Protein AF-A0A1T4UUR5-F1 (afdb_monomer_lite)

pLDDT: mean 80.05, std 13.1, range [39.59, 96.25]

Organism: NCBI:txid1935446

Sequence (124 aa):
MRVSIQQIKDELMRHVNEHTSYNADFDSVEDAINHYTKDLHNEINDFHTLTQEDIDNQNKQYSNDYLFGAKVGDLVWAGDSEVFLSLSNIEDCLRDADERMNDDYNAISDIARYVKFYLIAAQL

Radius of gyration: 15.9 Å; chains: 1; bounding box: 35×29×44 Å

Foldseek 3Di:
DQDDLVNLLVQLVVLDDPLADEDPVDPDPVRVSNVLSVVLSCFLRQKDFDAPVNVVVCVVVDPPCQQPPADGGFIFHCDPPRRGAGPVNLVVQLVVLVVVCPPPHNYSVSSSSNSSSVSSVVVD

Secondary structure (DSSP, 8-state):
-PPPHHHHHHHHHHH--TT-B--TT-SSHHHHHHHHHHHHHHHHHTEEEPPHHHHHHHHHHS-TTTTTT--TT-EEE--SS-----HHHHHHHHHHHHHHHTSS--BHHHHHHHHHHHHHHTT-

Structure (mmCIF, N/CA/C/O backbone):
data_AF-A0A1T4UUR5-F1
#
_entry.id   AF-A0A1T4UUR5-F1
#
loop_
_atom_site.group_PDB
_atom_site.id
_atom_site.type_symbol
_atom_site.label_atom_id
_atom_site.label_alt_id
_atom_site.label_comp_id
_atom_site.label_asym_id
_atom_site.label_entity_id
_atom_site.label_seq_id
_atom_site.pdbx_PDB_ins_code
_atom_site.Cartn_x
_atom_site.Cartn_y
_atom_site.Cartn_z
_atom_site.occupancy
_atom_site.B_iso_or_equiv
_atom_site.auth_seq_id
_atom_site.auth_comp_id
_atom_site.auth_asym_id
_atom_site.auth_atom_id
_atom_site.pdbx_PDB_model_num
ATOM 1 N N . MET A 1 1 ? -1.004 -9.382 10.862 1.00 63.25 1 MET A N 1
ATOM 2 C CA . MET A 1 1 ? 0.140 -10.283 10.568 1.00 63.25 1 MET A CA 1
ATOM 3 C C . MET A 1 1 ? 1.116 -9.460 9.749 1.00 63.25 1 MET A C 1
ATOM 5 O O . MET A 1 1 ? 0.677 -8.956 8.737 1.00 63.25 1 MET A O 1
ATOM 9 N N . ARG A 1 2 ? 2.373 -9.257 10.166 1.00 82.19 2 ARG A N 1
ATOM 10 C CA . ARG A 1 2 ? 3.271 -8.355 9.419 1.00 82.19 2 ARG A CA 1
ATOM 11 C C . ARG A 1 2 ? 3.583 -8.885 8.020 1.00 82.19 2 ARG A C 1
ATOM 13 O O . ARG A 1 2 ? 3.876 -10.071 7.869 1.00 82.19 2 ARG A O 1
ATOM 20 N N . VAL A 1 3 ? 3.563 -7.994 7.035 1.00 88.56 3 VAL A N 1
ATOM 21 C CA . VAL A 1 3 ? 3.902 -8.289 5.641 1.00 88.56 3 VAL A CA 1
ATOM 22 C C . VAL A 1 3 ? 5.407 -8.134 5.454 1.00 88.56 3 VAL A C 1
ATOM 24 O O . VAL A 1 3 ? 5.996 -7.141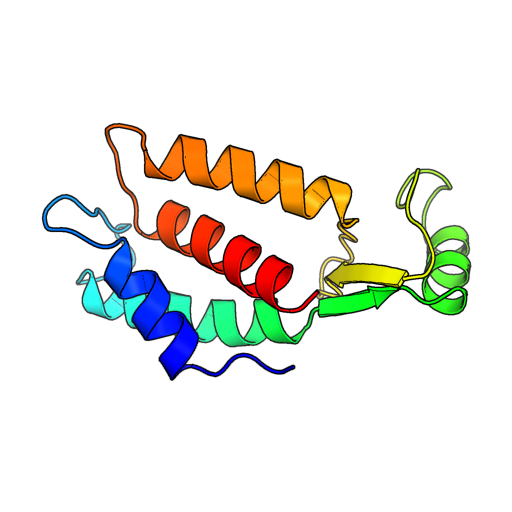 5.877 1.00 88.56 3 VAL A O 1
ATOM 27 N N . SER A 1 4 ? 6.044 -9.125 4.832 1.00 93.62 4 SER A N 1
ATOM 28 C CA . SER A 1 4 ? 7.482 -9.103 4.551 1.00 93.62 4 SER A CA 1
ATOM 29 C C . SER A 1 4 ? 7.822 -8.334 3.271 1.00 93.62 4 SER A C 1
ATOM 31 O O . SER A 1 4 ? 7.037 -8.285 2.327 1.00 93.62 4 SER A O 1
ATOM 33 N N . ILE A 1 5 ? 9.053 -7.816 3.200 1.00 94.06 5 ILE A N 1
ATOM 34 C CA . ILE A 1 5 ? 9.628 -7.198 1.989 1.00 94.06 5 ILE A CA 1
ATOM 35 C C . ILE A 1 5 ? 9.478 -8.111 0.764 1.00 94.06 5 ILE A C 1
ATOM 37 O O . ILE A 1 5 ? 9.100 -7.643 -0.306 1.00 94.06 5 ILE A O 1
ATOM 41 N N . GLN A 1 6 ? 9.753 -9.412 0.916 1.00 95.38 6 GLN A N 1
ATOM 42 C CA . GLN A 1 6 ? 9.677 -10.352 -0.204 1.00 95.38 6 GLN A CA 1
ATOM 43 C C . GLN A 1 6 ? 8.243 -10.497 -0.721 1.00 95.38 6 GLN A C 1
ATOM 45 O O . GLN A 1 6 ? 8.042 -10.473 -1.926 1.00 95.38 6 GLN A O 1
ATOM 50 N N . GLN A 1 7 ? 7.249 -10.571 0.171 1.00 95.12 7 GLN A N 1
ATOM 51 C CA . GLN A 1 7 ? 5.840 -10.637 -0.235 1.00 95.12 7 GLN A CA 1
ATOM 52 C C . GLN A 1 7 ? 5.411 -9.395 -1.022 1.00 95.12 7 GLN A C 1
ATOM 54 O O . GLN A 1 7 ? 4.715 -9.527 -2.021 1.00 95.12 7 GLN A O 1
ATOM 59 N N . ILE A 1 8 ? 5.849 -8.205 -0.604 1.00 94.94 8 ILE A N 1
ATOM 60 C CA . ILE A 1 8 ? 5.545 -6.953 -1.314 1.00 94.94 8 ILE A CA 1
ATOM 61 C C . ILE A 1 8 ? 6.203 -6.955 -2.692 1.00 94.94 8 ILE A C 1
ATOM 63 O O . ILE A 1 8 ? 5.546 -6.654 -3.685 1.00 94.94 8 ILE A O 1
ATO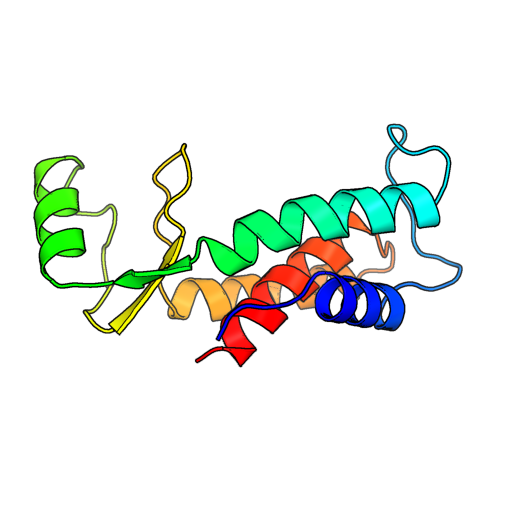M 67 N N . LYS A 1 9 ? 7.484 -7.333 -2.764 1.00 96.00 9 LYS A N 1
ATOM 68 C CA . LYS A 1 9 ? 8.221 -7.406 -4.028 1.00 96.00 9 LYS A CA 1
ATOM 69 C C . LYS A 1 9 ? 7.588 -8.405 -4.997 1.00 96.00 9 LYS A C 1
ATOM 71 O O . LYS A 1 9 ? 7.414 -8.079 -6.169 1.00 96.00 9 LYS A O 1
ATOM 76 N N . ASP A 1 10 ? 7.218 -9.585 -4.505 1.00 96.25 10 ASP A N 1
ATOM 77 C CA . ASP A 1 10 ? 6.547 -10.615 -5.298 1.00 96.25 10 ASP A CA 1
ATOM 78 C C . ASP A 1 10 ? 5.196 -10.116 -5.823 1.00 96.25 10 ASP A C 1
ATOM 80 O O . ASP A 1 10 ? 4.865 -10.362 -6.980 1.00 96.25 10 ASP A O 1
ATOM 84 N N . GLU A 1 11 ? 4.427 -9.395 -5.002 1.00 95.56 11 GLU A N 1
ATOM 85 C CA . GLU A 1 11 ? 3.129 -8.858 -5.411 1.00 95.56 11 GLU A CA 1
ATOM 86 C C . GLU A 1 11 ? 3.274 -7.726 -6.436 1.00 95.56 11 GLU A C 1
ATOM 88 O O . GLU A 1 11 ? 2.584 -7.750 -7.448 1.00 95.56 11 GLU A O 1
ATOM 93 N N . LEU A 1 12 ? 4.224 -6.799 -6.261 1.00 94.94 12 LEU A N 1
ATOM 94 C CA . LEU A 1 12 ? 4.544 -5.779 -7.273 1.00 94.94 12 LEU A CA 1
ATOM 95 C C . LEU A 1 12 ? 4.894 -6.428 -8.618 1.00 94.94 12 LEU A C 1
ATOM 97 O O . LEU A 1 12 ? 4.338 -6.072 -9.655 1.00 94.94 12 LEU A O 1
ATOM 101 N N . MET A 1 13 ? 5.784 -7.423 -8.602 1.00 94.50 13 MET A N 1
ATOM 102 C CA . MET A 1 13 ? 6.242 -8.104 -9.813 1.00 94.50 13 MET A CA 1
ATOM 103 C C . MET A 1 13 ? 5.138 -8.859 -10.564 1.00 94.50 13 MET A C 1
ATOM 105 O O . MET A 1 13 ? 5.301 -9.106 -11.755 1.00 94.50 13 MET A O 1
ATOM 109 N N . ARG A 1 14 ? 4.029 -9.232 -9.911 1.00 93.56 14 ARG A N 1
ATOM 110 C CA . ARG A 1 14 ? 2.893 -9.879 -10.594 1.00 93.56 14 ARG A CA 1
ATOM 111 C C . ARG A 1 14 ? 2.154 -8.947 -11.546 1.00 93.56 14 ARG A C 1
ATOM 113 O O . ARG A 1 14 ? 1.576 -9.433 -12.513 1.00 93.56 14 ARG A O 1
ATOM 120 N N . HIS A 1 15 ? 2.163 -7.648 -11.260 1.00 91.38 15 HIS A N 1
ATOM 121 C CA . HIS A 1 15 ? 1.409 -6.638 -12.009 1.00 91.38 15 HIS A CA 1
ATOM 122 C C . HIS A 1 15 ? 2.301 -5.817 -12.950 1.00 91.38 15 HIS A C 1
ATOM 124 O O . HIS A 1 15 ? 1.811 -5.188 -13.888 1.00 91.38 15 HIS A O 1
ATOM 130 N N . VAL A 1 16 ? 3.619 -5.841 -12.727 1.00 91.50 16 VAL A N 1
ATOM 131 C CA . VAL A 1 16 ? 4.608 -5.222 -13.618 1.00 91.50 16 VAL A CA 1
ATOM 132 C C . VAL A 1 16 ? 4.720 -6.014 -14.922 1.00 91.50 16 VAL A C 1
ATOM 134 O O . VAL A 1 16 ? 4.860 -7.237 -14.923 1.00 91.50 16 VAL A O 1
ATOM 137 N N . ASN A 1 17 ? 4.714 -5.304 -16.047 1.00 89.19 17 ASN A N 1
ATOM 138 C CA . ASN A 1 17 ? 4.885 -5.858 -17.385 1.00 89.19 17 ASN A CA 1
ATOM 139 C C . ASN A 1 17 ? 5.794 -4.962 -18.251 1.00 89.19 17 ASN A C 1
ATOM 141 O O . ASN A 1 17 ? 6.342 -3.965 -17.784 1.00 89.19 17 ASN A O 1
ATOM 145 N N . GLU A 1 18 ? 5.981 -5.321 -19.523 1.00 86.25 18 GLU A N 1
ATOM 146 C CA . GLU A 1 18 ? 6.868 -4.598 -20.452 1.00 86.25 18 GLU A CA 1
ATOM 147 C C . GLU A 1 18 ? 6.410 -3.173 -20.807 1.00 86.25 18 GLU A C 1
ATOM 149 O O . GLU A 1 18 ? 7.203 -2.378 -21.309 1.00 86.25 18 GLU A O 1
ATOM 154 N N . HIS A 1 19 ? 5.151 -2.838 -20.528 1.00 86.19 19 HIS A N 1
ATOM 155 C CA . HIS A 1 19 ? 4.575 -1.507 -20.712 1.00 86.19 19 HIS A CA 1
ATOM 156 C C . HIS A 1 19 ? 4.526 -0.701 -19.413 1.00 86.19 19 HIS A C 1
ATOM 158 O O . HIS A 1 19 ? 4.085 0.449 -19.429 1.00 86.19 19 HIS A O 1
ATOM 164 N N . THR A 1 20 ? 4.979 -1.273 -18.293 1.00 89.19 20 THR A N 1
ATOM 165 C CA . THR A 1 20 ? 4.988 -0.560 -17.022 1.00 89.19 20 THR A CA 1
ATOM 166 C C . THR A 1 20 ? 5.949 0.620 -17.086 1.00 89.19 20 THR A C 1
ATOM 168 O O . THR A 1 20 ? 7.151 0.464 -17.307 1.00 89.19 20 THR A O 1
ATOM 171 N N . SER A 1 21 ? 5.409 1.814 -16.863 1.00 90.94 21 SER A N 1
ATOM 172 C CA . SER A 1 21 ? 6.184 3.052 -16.829 1.00 90.94 21 SER A CA 1
ATOM 173 C C . SER A 1 21 ? 6.636 3.390 -15.408 1.00 90.94 21 SER A C 1
ATOM 175 O O . SER A 1 21 ? 6.027 2.975 -14.420 1.00 90.94 21 SER A O 1
ATOM 177 N N . TYR A 1 22 ? 7.721 4.153 -15.302 1.00 90.00 22 TYR A N 1
ATOM 178 C CA . TYR A 1 22 ? 8.247 4.688 -14.049 1.00 90.00 22 TYR A CA 1
ATOM 179 C C . TYR A 1 22 ? 8.523 6.185 -14.201 1.00 90.00 22 TYR A C 1
ATOM 181 O O . TYR A 1 22 ? 8.678 6.688 -15.317 1.00 90.00 22 TYR A O 1
ATOM 189 N N . ASN A 1 23 ? 8.515 6.917 -13.085 1.00 86.44 23 ASN A N 1
ATOM 190 C CA . ASN A 1 23 ? 8.767 8.355 -13.108 1.00 86.44 23 ASN A CA 1
ATOM 191 C C . ASN A 1 23 ? 10.247 8.655 -13.434 1.00 86.44 23 ASN A C 1
ATOM 193 O O . ASN A 1 23 ? 11.102 7.775 -13.385 1.00 86.44 23 ASN A O 1
ATOM 197 N N . ALA A 1 24 ? 10.565 9.915 -13.736 1.00 87.44 24 ALA A N 1
ATOM 198 C CA . ALA A 1 24 ? 11.931 10.323 -14.079 1.00 87.44 24 ALA A CA 1
ATOM 199 C C . ALA A 1 24 ? 12.926 10.283 -12.899 1.00 87.44 24 ALA A C 1
ATOM 201 O O . ALA A 1 24 ? 14.111 10.527 -13.115 1.00 87.44 24 ALA A O 1
ATOM 202 N N . ASP A 1 25 ? 12.463 10.001 -11.676 1.00 90.06 25 ASP A N 1
ATOM 203 C CA . ASP A 1 25 ? 13.319 9.895 -10.489 1.00 90.06 25 ASP A CA 1
ATOM 204 C C . ASP A 1 25 ? 13.984 8.513 -10.376 1.00 90.06 25 ASP A C 1
ATOM 206 O O . ASP A 1 25 ? 14.898 8.338 -9.568 1.00 90.06 25 ASP A O 1
ATOM 210 N N . PHE A 1 26 ? 13.545 7.535 -11.176 1.00 91.62 26 PHE A N 1
ATOM 211 C CA . PHE A 1 26 ? 14.147 6.206 -11.242 1.00 91.62 26 PHE A CA 1
ATOM 212 C C . PHE A 1 26 ? 14.909 6.010 -12.552 1.00 91.62 26 PHE A C 1
ATOM 214 O O . PHE A 1 26 ? 14.490 6.477 -13.609 1.00 91.62 26 PHE A O 1
ATOM 221 N N . ASP A 1 27 ? 16.008 5.257 -12.489 1.00 92.50 27 ASP A N 1
ATOM 222 C CA . ASP A 1 27 ? 16.797 4.892 -13.669 1.00 92.50 27 ASP A CA 1
ATOM 223 C C . ASP A 1 27 ? 16.226 3.648 -14.377 1.00 92.50 27 ASP A C 1
ATOM 225 O O . ASP A 1 27 ? 16.426 3.456 -15.581 1.00 92.50 27 ASP A O 1
ATOM 229 N N . SER A 1 28 ? 15.474 2.812 -13.653 1.00 92.69 28 SER A N 1
ATOM 230 C CA . SER A 1 28 ? 14.868 1.582 -14.164 1.00 92.69 28 SER A CA 1
ATOM 231 C C . SER A 1 28 ? 13.589 1.184 -13.414 1.00 92.69 28 SER A C 1
ATOM 233 O O . SER A 1 28 ? 13.339 1.613 -12.285 1.00 92.69 28 SER A O 1
ATOM 235 N N . VAL A 1 29 ? 12.804 0.277 -14.012 1.00 91.19 29 VAL A N 1
ATOM 236 C CA . VAL A 1 29 ? 11.670 -0.384 -13.336 1.00 91.19 29 VAL A CA 1
ATOM 237 C C . VAL A 1 29 ? 12.137 -1.130 -12.081 1.00 91.19 29 VAL A C 1
ATOM 239 O O . VAL A 1 29 ? 11.437 -1.129 -11.074 1.00 91.19 29 VAL A O 1
ATOM 242 N N . GLU A 1 30 ? 13.322 -1.750 -12.104 1.00 93.25 30 GLU A N 1
ATOM 243 C CA . GLU A 1 30 ? 13.852 -2.484 -10.949 1.00 93.25 30 GLU A CA 1
ATOM 244 C C . GLU A 1 30 ? 14.180 -1.548 -9.777 1.00 93.25 30 GLU A C 1
ATOM 246 O O . GLU A 1 30 ? 13.864 -1.868 -8.626 1.00 93.25 30 GLU A O 1
ATOM 251 N N . ASP A 1 31 ? 14.751 -0.375 -10.060 1.00 94.44 31 ASP A N 1
ATOM 252 C CA . ASP A 1 31 ? 15.012 0.647 -9.042 1.00 94.44 31 ASP A CA 1
ATOM 253 C C . ASP A 1 31 ? 13.709 1.140 -8.418 1.00 94.44 31 ASP A C 1
ATOM 255 O O . ASP A 1 31 ? 13.597 1.210 -7.190 1.00 94.44 31 ASP A O 1
ATOM 259 N N . ALA A 1 32 ? 12.693 1.376 -9.250 1.00 93.69 32 ALA A N 1
ATOM 260 C CA . ALA A 1 32 ? 11.366 1.760 -8.796 1.00 93.69 32 ALA A CA 1
ATOM 261 C C . ALA A 1 32 ? 10.716 0.661 -7.928 1.00 93.69 32 ALA A C 1
ATOM 263 O O . ALA A 1 32 ? 10.233 0.954 -6.834 1.00 93.69 32 ALA A O 1
ATOM 264 N N . ILE A 1 33 ? 10.777 -0.618 -8.332 1.00 95.00 33 ILE A N 1
ATOM 265 C CA . ILE A 1 33 ? 10.288 -1.751 -7.520 1.00 95.00 33 ILE A CA 1
ATOM 266 C C . ILE A 1 33 ? 10.982 -1.768 -6.157 1.00 95.00 33 ILE A C 1
ATOM 268 O O . ILE A 1 33 ? 10.321 -1.905 -5.127 1.00 95.00 33 ILE A O 1
ATOM 272 N N . ASN A 1 34 ? 12.309 -1.641 -6.125 1.00 94.38 34 ASN A N 1
ATOM 273 C CA . ASN A 1 34 ? 13.074 -1.695 -4.880 1.00 94.38 34 ASN A CA 1
ATOM 274 C C . ASN A 1 34 ? 12.768 -0.502 -3.959 1.00 94.38 34 ASN A C 1
ATOM 276 O O . ASN A 1 34 ? 12.767 -0.674 -2.737 1.00 94.38 34 ASN A O 1
ATOM 280 N N . HIS A 1 35 ? 12.507 0.679 -4.525 1.00 94.75 35 HIS A N 1
ATOM 281 C CA . HIS A 1 35 ? 12.054 1.855 -3.788 1.00 94.75 35 HIS A CA 1
ATOM 282 C C . HIS A 1 35 ? 10.662 1.624 -3.183 1.00 94.75 35 HIS A C 1
ATOM 284 O O . HIS A 1 35 ? 10.538 1.576 -1.959 1.00 94.75 35 HIS A O 1
ATOM 290 N N . TYR A 1 36 ? 9.652 1.343 -4.014 1.00 94.69 36 TYR A N 1
ATOM 291 C CA . TYR A 1 36 ? 8.281 1.123 -3.543 1.00 94.69 36 TYR A CA 1
ATOM 292 C C . TYR A 1 36 ? 8.175 -0.047 -2.567 1.00 94.69 36 TYR A C 1
ATOM 294 O O . TYR A 1 36 ? 7.424 0.032 -1.605 1.00 94.69 36 TYR A O 1
ATOM 302 N N . THR A 1 37 ? 8.959 -1.114 -2.742 1.00 94.94 37 THR A N 1
ATOM 303 C CA . THR A 1 37 ? 8.967 -2.236 -1.791 1.00 94.94 37 THR A CA 1
ATOM 304 C C . THR A 1 37 ? 9.319 -1.775 -0.373 1.00 94.94 37 THR A C 1
ATOM 306 O O . THR A 1 37 ? 8.708 -2.236 0.591 1.00 94.94 37 THR A O 1
ATOM 309 N N . LYS A 1 38 ? 10.309 -0.886 -0.224 1.00 92.12 38 LYS A N 1
ATOM 310 C CA . LYS A 1 38 ? 10.738 -0.384 1.091 1.00 92.12 38 LYS A CA 1
ATOM 311 C C . LYS A 1 38 ? 9.696 0.546 1.697 1.00 92.12 38 LYS A C 1
ATOM 313 O O . LYS A 1 38 ? 9.378 0.393 2.874 1.00 92.12 38 LYS A O 1
ATOM 318 N N . ASP A 1 39 ? 9.164 1.455 0.892 1.00 90.19 39 ASP A N 1
ATOM 319 C CA . ASP A 1 39 ? 8.192 2.445 1.352 1.00 90.19 39 ASP A CA 1
ATOM 320 C C . ASP A 1 39 ? 6.887 1.762 1.769 1.00 90.19 39 ASP A C 1
ATOM 322 O O . ASP A 1 39 ? 6.436 1.910 2.906 1.00 90.19 39 ASP A O 1
ATOM 326 N N . LEU A 1 40 ? 6.364 0.878 0.915 1.00 91.12 40 LEU A N 1
ATOM 327 C CA . LEU A 1 40 ? 5.180 0.077 1.214 1.00 91.12 40 LEU A CA 1
ATOM 328 C C . LEU A 1 40 ? 5.369 -0.818 2.438 1.00 91.12 40 LEU A C 1
ATOM 330 O O . LEU A 1 40 ? 4.424 -1.016 3.194 1.00 91.12 40 LEU A O 1
ATOM 334 N N . HIS A 1 41 ? 6.567 -1.363 2.663 1.00 91.50 41 HIS A N 1
ATOM 335 C CA . HIS A 1 41 ? 6.813 -2.203 3.834 1.00 91.50 41 HIS A CA 1
ATOM 336 C C . HIS A 1 41 ? 6.606 -1.446 5.145 1.00 91.50 41 HIS A C 1
ATOM 338 O O . HIS A 1 41 ? 6.097 -2.035 6.097 1.00 91.50 41 HIS A O 1
ATOM 344 N N . ASN A 1 42 ? 6.982 -0.170 5.205 1.00 85.06 42 ASN A N 1
ATOM 345 C CA . ASN A 1 42 ? 6.709 0.652 6.378 1.00 85.06 42 ASN A CA 1
ATOM 346 C C . ASN A 1 42 ? 5.218 0.985 6.428 1.00 85.06 42 ASN A C 1
ATOM 348 O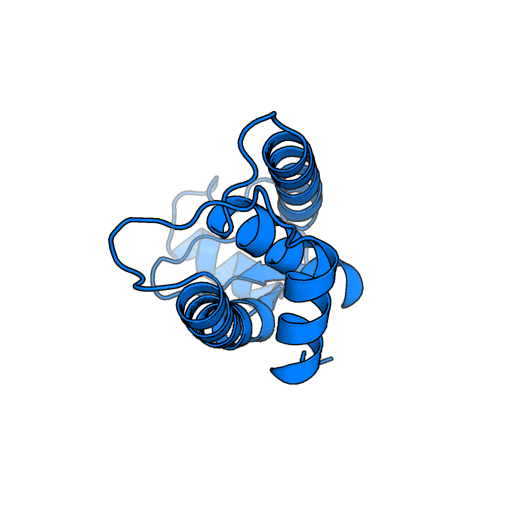 O . ASN A 1 42 ? 4.536 0.608 7.375 1.00 85.06 42 ASN A O 1
ATOM 352 N N . GLU A 1 43 ? 4.684 1.546 5.341 1.00 84.44 43 GLU A N 1
ATOM 353 C CA . GLU A 1 43 ? 3.298 2.007 5.298 1.00 84.44 43 GLU A CA 1
ATOM 354 C C . GLU A 1 43 ? 2.283 0.911 5.636 1.00 84.44 43 GLU A C 1
ATOM 356 O O . GLU A 1 43 ? 1.393 1.150 6.442 1.00 84.44 43 GLU A O 1
ATOM 361 N N . ILE A 1 44 ? 2.413 -0.288 5.056 1.00 86.00 44 ILE A N 1
ATOM 362 C CA . ILE A 1 44 ? 1.494 -1.419 5.273 1.00 86.00 44 ILE A CA 1
ATOM 363 C C . ILE A 1 44 ? 1.582 -1.939 6.713 1.00 86.00 44 ILE A C 1
ATOM 365 O O . ILE A 1 44 ? 0.572 -2.352 7.282 1.00 86.00 44 ILE A O 1
ATOM 369 N N . ASN A 1 45 ? 2.779 -1.950 7.303 1.00 84.50 45 ASN A N 1
ATOM 370 C CA . ASN A 1 45 ? 2.990 -2.486 8.648 1.00 84.50 45 ASN A CA 1
ATOM 371 C C . ASN A 1 45 ? 2.709 -1.469 9.767 1.00 84.50 45 ASN A C 1
ATOM 373 O O . ASN A 1 45 ? 2.690 -1.877 10.932 1.00 84.50 45 ASN A O 1
ATOM 377 N N . ASP A 1 46 ? 2.482 -0.200 9.420 1.00 80.06 46 ASP A N 1
ATOM 378 C CA . ASP A 1 46 ? 2.106 0.879 10.342 1.00 80.06 46 ASP A CA 1
ATOM 379 C C . ASP A 1 46 ? 0.577 1.018 10.512 1.00 80.06 46 ASP A C 1
ATOM 381 O O . ASP A 1 46 ? 0.093 1.850 11.284 1.00 80.06 46 ASP A O 1
ATOM 385 N N . PHE A 1 47 ? -0.213 0.175 9.836 1.00 75.38 47 PHE A N 1
ATOM 386 C CA . PHE A 1 47 ? -1.645 0.058 10.108 1.00 75.38 47 PHE A CA 1
ATOM 387 C C . PHE A 1 47 ? -1.897 -0.675 11.428 1.00 75.38 47 PHE A C 1
ATOM 389 O O . PHE A 1 47 ? -1.273 -1.696 11.731 1.00 75.38 47 PHE A O 1
ATOM 396 N N . HIS A 1 48 ? -2.869 -0.187 12.195 1.00 74.56 48 HIS A N 1
ATOM 397 C CA . HIS A 1 48 ? -3.343 -0.843 13.409 1.00 74.56 48 HIS A CA 1
ATOM 398 C C . HIS A 1 48 ? -4.870 -0.834 13.476 1.00 74.56 48 HIS A C 1
ATOM 400 O O . HIS A 1 48 ? -5.551 -0.107 12.754 1.00 74.56 48 HIS A O 1
ATOM 406 N N . THR A 1 49 ? -5.413 -1.693 14.334 1.00 76.94 49 THR A N 1
ATOM 407 C CA . THR A 1 49 ? -6.849 -1.760 14.593 1.00 76.94 49 THR A CA 1
ATOM 408 C C . THR A 1 49 ? -7.268 -0.594 15.476 1.00 76.94 49 THR A C 1
ATOM 410 O O . THR A 1 49 ? -6.750 -0.444 16.580 1.00 76.94 49 THR A O 1
ATOM 413 N N . LEU A 1 50 ? -8.240 0.178 15.003 1.00 74.94 50 LEU A N 1
ATOM 414 C CA . LEU A 1 50 ? -8.817 1.318 15.687 1.00 74.94 50 LEU A CA 1
ATOM 415 C C . LEU A 1 50 ? -9.466 0.871 16.998 1.00 74.94 50 LEU A C 1
ATOM 417 O O . LEU A 1 50 ? -10.413 0.072 17.017 1.00 74.94 50 LEU A O 1
ATOM 421 N N . THR A 1 51 ? -8.959 1.400 18.102 1.00 79.50 51 THR A N 1
ATOM 422 C CA . THR A 1 51 ? -9.522 1.206 19.434 1.00 79.50 51 THR A CA 1
ATOM 423 C C . THR A 1 51 ? -10.518 2.317 19.770 1.00 79.50 51 THR A C 1
ATOM 425 O O . THR A 1 51 ? -10.579 3.358 19.115 1.00 79.50 51 THR A O 1
ATOM 428 N N . GLN A 1 52 ? -11.313 2.122 20.826 1.00 81.62 52 GLN A N 1
ATOM 429 C CA . GLN A 1 52 ? -12.168 3.200 21.335 1.00 81.62 52 GLN A CA 1
ATOM 430 C C . GLN A 1 52 ? -11.332 4.393 21.828 1.00 81.62 52 GLN A C 1
ATOM 432 O O . GLN A 1 52 ? -11.759 5.534 21.692 1.00 81.62 52 GLN A O 1
ATOM 437 N N . GLU A 1 53 ? -10.137 4.134 22.365 1.00 80.50 53 GLU A N 1
ATOM 438 C CA . GLU A 1 53 ? -9.216 5.177 22.816 1.00 80.50 53 GLU A CA 1
ATOM 439 C C . GLU A 1 53 ? -8.736 6.049 21.647 1.00 80.50 53 GLU A C 1
ATOM 441 O O . GLU A 1 53 ? -8.708 7.271 21.780 1.00 80.50 53 GLU A O 1
ATOM 446 N N . ASP A 1 54 ? -8.451 5.451 20.488 1.00 77.69 54 ASP A N 1
ATOM 447 C CA . ASP A 1 54 ? -8.046 6.186 19.283 1.00 77.69 54 ASP A CA 1
ATOM 448 C C . ASP A 1 54 ? -9.165 7.113 18.789 1.00 77.69 54 ASP A C 1
ATOM 450 O O . ASP A 1 54 ? -8.928 8.294 18.529 1.00 77.69 54 ASP A O 1
ATOM 454 N N . ILE A 1 55 ? -10.406 6.611 18.745 1.00 75.69 55 ILE A N 1
ATOM 455 C CA . ILE A 1 55 ? -11.598 7.401 18.389 1.00 75.69 55 ILE A CA 1
ATOM 456 C C . ILE A 1 55 ? -11.792 8.561 19.373 1.00 75.69 55 ILE A C 1
ATOM 458 O O . ILE A 1 55 ? -12.031 9.703 18.972 1.00 75.69 55 ILE A O 1
ATOM 462 N N . ASP A 1 56 ? -11.686 8.279 20.671 1.00 77.38 56 ASP A N 1
ATOM 463 C CA . ASP A 1 56 ? -11.880 9.270 21.725 1.00 77.38 56 ASP A CA 1
ATOM 464 C C . ASP A 1 56 ? -10.782 10.343 21.714 1.00 77.38 56 ASP A C 1
ATOM 466 O O . ASP A 1 56 ? -11.062 11.508 21.999 1.00 77.38 56 ASP A O 1
ATOM 470 N N . ASN A 1 57 ? -9.534 9.975 21.414 1.00 76.25 57 ASN A N 1
ATOM 471 C CA . ASN A 1 57 ? -8.413 10.908 21.305 1.00 76.25 57 ASN A CA 1
ATOM 472 C C . ASN A 1 57 ? -8.540 11.794 20.063 1.00 76.25 57 ASN A C 1
ATOM 474 O O . ASN A 1 57 ? -8.348 13.008 20.156 1.00 76.25 57 ASN A O 1
ATOM 478 N N . GLN A 1 58 ? -8.968 11.226 18.939 1.00 70.19 58 GLN A N 1
ATOM 479 C CA . GLN A 1 58 ? -9.182 11.968 17.700 1.00 70.19 58 GLN A CA 1
ATOM 480 C C . GLN A 1 58 ? -10.331 12.969 17.794 1.00 70.19 58 GLN A C 1
ATOM 482 O O . GLN A 1 58 ? -10.145 14.137 17.462 1.00 70.19 58 GLN A O 1
ATOM 487 N N . ASN A 1 59 ? -11.477 12.577 18.356 1.00 71.31 59 ASN A N 1
ATOM 488 C CA . ASN A 1 59 ? -12.595 13.502 18.595 1.00 71.31 59 ASN A CA 1
ATOM 489 C C . ASN A 1 59 ? -12.235 14.658 19.550 1.00 71.31 59 ASN A C 1
ATOM 491 O O . ASN A 1 59 ? -12.920 15.679 19.576 1.00 71.31 59 ASN A O 1
ATOM 495 N N . LYS A 1 60 ? -11.181 14.506 20.366 1.00 71.88 60 LYS A N 1
ATOM 496 C CA . LYS A 1 60 ? -10.655 15.585 21.218 1.00 71.88 60 LYS A CA 1
ATOM 497 C C . LYS A 1 60 ? -9.678 16.499 20.476 1.00 71.88 60 LYS A C 1
ATOM 499 O O . LYS A 1 60 ? -9.620 17.681 20.809 1.00 71.88 60 LYS A O 1
ATOM 504 N N . GLN A 1 61 ? -8.883 15.964 19.547 1.00 67.94 61 GLN A N 1
ATOM 505 C CA . GLN A 1 61 ? -7.838 16.710 18.834 1.00 67.94 61 GLN A CA 1
ATOM 506 C C . GLN A 1 61 ? -8.340 17.398 17.557 1.00 67.94 61 GLN A C 1
ATOM 508 O O . GLN A 1 61 ? -7.899 18.509 17.261 1.00 67.94 61 GLN A O 1
ATOM 513 N N . TYR A 1 62 ? -9.276 16.786 16.833 1.00 65.06 62 TYR A N 1
ATOM 514 C CA . TYR A 1 62 ? -9.793 17.263 15.548 1.00 65.06 62 TYR A CA 1
ATOM 515 C C . TYR A 1 62 ? -11.299 17.531 15.630 1.00 65.06 62 TYR A C 1
ATOM 517 O O . TYR A 1 62 ? -11.996 17.028 16.509 1.00 65.06 62 TYR A O 1
ATOM 525 N N . SER A 1 63 ? -11.830 18.358 14.723 1.00 58.06 63 SER A N 1
ATOM 526 C CA . SER A 1 63 ? -13.277 18.588 14.625 1.00 58.06 63 SER A CA 1
ATOM 527 C C . SER A 1 63 ? -14.019 17.272 14.366 1.00 58.06 63 SER A C 1
ATOM 529 O O . SER A 1 63 ? -13.559 16.490 13.537 1.00 58.06 63 SER A O 1
ATOM 531 N N . ASN A 1 64 ? -15.176 17.098 15.020 1.00 55.81 64 ASN A N 1
ATOM 532 C CA . ASN A 1 64 ? -16.055 15.910 15.103 1.00 55.81 64 ASN A CA 1
ATOM 533 C C . ASN A 1 64 ? -16.320 15.068 13.828 1.00 55.81 64 ASN A C 1
ATOM 535 O O . ASN A 1 64 ? -16.949 14.019 13.939 1.00 55.81 64 ASN A O 1
ATOM 539 N N . ASP A 1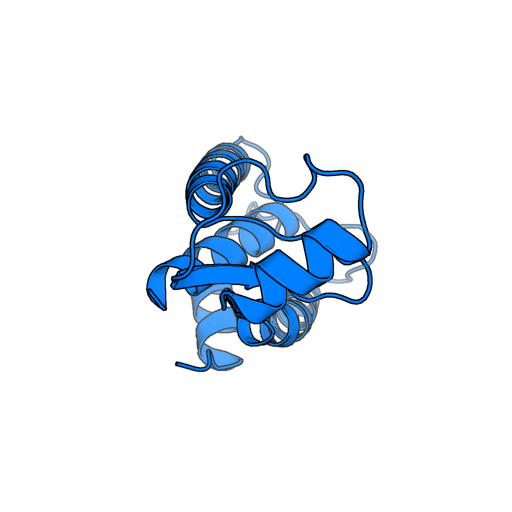 65 ? -15.872 15.484 12.644 1.00 58.34 65 ASP A N 1
ATOM 540 C CA . ASP A 1 65 ? -16.141 14.814 11.366 1.00 58.34 65 ASP A CA 1
ATOM 541 C C . ASP A 1 65 ? -14.931 14.049 10.797 1.00 58.34 65 ASP A C 1
ATOM 543 O O . ASP A 1 65 ? -15.063 13.354 9.793 1.00 58.34 65 ASP A O 1
ATOM 547 N N . TYR A 1 66 ? -13.753 14.135 11.425 1.00 57.31 66 TYR A N 1
ATOM 548 C CA . TYR A 1 66 ? -12.519 13.537 10.893 1.00 57.31 66 TYR A CA 1
ATOM 549 C C . TYR A 1 66 ? -12.543 11.999 10.817 1.00 57.31 66 TYR A C 1
ATOM 551 O O . TYR A 1 66 ? -11.918 11.402 9.946 1.00 57.31 66 TYR A O 1
ATOM 559 N N . LEU A 1 67 ? -13.325 11.367 11.694 1.00 58.97 67 LEU A N 1
ATOM 560 C CA . LEU A 1 67 ? -13.577 9.924 11.735 1.00 58.97 67 LEU A CA 1
ATOM 561 C C . LEU A 1 67 ? -15.056 9.588 11.494 1.00 58.97 67 LEU A C 1
ATOM 563 O O . LEU A 1 67 ? -15.546 8.565 11.980 1.00 58.97 67 LEU A O 1
ATOM 567 N N . PHE A 1 68 ? -15.809 10.447 10.798 1.00 61.56 68 PHE A N 1
ATOM 568 C CA . PHE A 1 68 ? -17.247 10.241 10.623 1.00 61.56 68 PHE A CA 1
ATOM 569 C C . PHE A 1 68 ? -17.544 8.867 9.993 1.00 61.56 68 PHE A C 1
ATOM 571 O O . PHE A 1 68 ? -17.241 8.618 8.829 1.00 61.56 68 PHE A O 1
ATOM 578 N N . GLY A 1 69 ? -18.153 7.973 10.778 1.00 63.72 69 GLY A N 1
ATOM 579 C CA . GLY A 1 69 ? -18.520 6.617 10.358 1.00 63.72 69 GLY A CA 1
ATOM 580 C C . GLY A 1 69 ? -17.539 5.500 10.742 1.00 63.72 69 GLY A C 1
ATOM 581 O O . GLY A 1 69 ? -17.900 4.336 10.560 1.00 63.72 69 GLY A O 1
ATOM 582 N N . ALA A 1 70 ? -16.368 5.814 11.308 1.00 69.19 70 ALA A N 1
ATOM 583 C CA . ALA A 1 70 ? -15.406 4.816 11.781 1.00 69.19 70 ALA A CA 1
ATOM 584 C C . ALA A 1 70 ? -15.916 4.059 13.021 1.00 69.19 70 ALA A C 1
ATOM 586 O O . ALA A 1 70 ? -16.637 4.608 13.862 1.00 69.19 70 ALA A O 1
ATOM 587 N N . LYS A 1 71 ? -15.541 2.784 13.144 1.00 72.38 71 LYS A N 1
ATOM 588 C CA . LYS A 1 71 ? -15.948 1.889 14.233 1.00 72.38 71 LYS A CA 1
ATOM 589 C C . LYS A 1 71 ? -14.738 1.224 14.873 1.00 72.38 71 LYS A C 1
ATOM 591 O O . LYS A 1 71 ? -13.729 0.962 14.225 1.00 72.38 71 LYS A O 1
ATOM 596 N N . VAL A 1 72 ? -14.870 0.892 16.157 1.00 78.50 72 VAL A N 1
ATOM 597 C CA . VAL A 1 72 ? -13.893 0.042 16.849 1.00 78.50 72 VAL A CA 1
ATOM 598 C C . VAL A 1 72 ? -13.729 -1.261 16.068 1.00 78.50 72 VAL A C 1
ATOM 600 O O . VAL A 1 72 ? -14.721 -1.935 15.787 1.00 78.50 72 VAL A O 1
ATOM 603 N N . GLY A 1 73 ? -12.485 -1.611 15.746 1.00 70.31 73 GLY A N 1
ATOM 604 C CA . GLY A 1 73 ? -12.164 -2.770 14.912 1.00 70.31 73 GLY A CA 1
ATOM 605 C C . GLY A 1 73 ? -11.787 -2.441 13.465 1.00 70.31 73 GLY A C 1
ATOM 606 O O . GLY A 1 73 ? -11.217 -3.308 12.806 1.00 70.31 73 GLY A O 1
ATOM 607 N N . ASP A 1 74 ? -12.043 -1.224 12.977 1.00 73.19 74 ASP A N 1
ATOM 608 C CA . ASP A 1 74 ? -11.587 -0.797 11.646 1.00 73.19 74 ASP A CA 1
ATOM 609 C C . ASP A 1 74 ? -10.047 -0.725 11.600 1.00 73.19 74 ASP A C 1
ATOM 611 O O . ASP A 1 74 ? -9.413 -0.411 12.603 1.00 73.19 74 ASP A O 1
ATOM 615 N N . LEU A 1 75 ? -9.414 -1.003 10.456 1.00 68.31 75 LEU A N 1
ATOM 616 C CA . LEU A 1 75 ? -7.977 -0.740 10.281 1.00 68.31 75 LEU A CA 1
ATOM 617 C C . LEU A 1 75 ? -7.762 0.726 9.933 1.00 68.31 75 LEU A C 1
ATOM 619 O O . LEU A 1 75 ? -8.420 1.213 9.024 1.00 68.31 75 LEU A O 1
ATOM 623 N N . VAL A 1 76 ? -6.815 1.387 10.597 1.00 68.06 76 VAL A N 1
ATOM 624 C CA . VAL A 1 76 ? -6.434 2.778 10.331 1.00 68.06 76 VAL A CA 1
ATOM 625 C C . VAL A 1 76 ? -4.921 2.923 10.191 1.00 68.06 76 VAL A C 1
ATOM 627 O O . VAL A 1 76 ? -4.143 2.207 10.825 1.00 68.06 76 VAL A O 1
ATOM 630 N N . TRP A 1 77 ? -4.500 3.859 9.341 1.00 64.44 77 TRP A N 1
ATOM 631 C CA . TRP A 1 77 ? -3.103 4.259 9.198 1.00 64.44 77 TRP A CA 1
ATOM 632 C C . TRP A 1 77 ? -2.774 5.353 10.217 1.00 64.44 77 TRP A C 1
ATOM 634 O O . TRP A 1 77 ? -3.453 6.377 10.241 1.00 64.44 77 TRP A O 1
ATOM 644 N N . ALA A 1 78 ? -1.731 5.163 11.027 1.00 55.28 78 ALA A N 1
ATOM 645 C CA . ALA A 1 78 ? -1.155 6.231 11.845 1.00 55.28 78 ALA A CA 1
ATOM 646 C C . ALA A 1 78 ? 0.179 6.673 11.234 1.00 55.28 78 ALA A C 1
ATOM 648 O O . ALA A 1 78 ? 1.237 6.180 11.614 1.00 55.28 78 ALA A O 1
ATOM 649 N N . GLY A 1 79 ? 0.117 7.572 10.251 1.00 49.91 79 GLY A N 1
ATOM 650 C CA . GLY A 1 79 ? 1.291 8.274 9.730 1.00 49.91 79 GLY A CA 1
ATOM 651 C C . GLY A 1 79 ? 1.514 9.633 10.400 1.00 49.91 79 GLY A C 1
ATOM 652 O O . GLY A 1 79 ? 0.643 10.139 11.106 1.00 49.91 79 GLY A O 1
ATOM 653 N N . ASP A 1 80 ? 2.662 10.260 10.115 1.00 39.59 80 ASP A N 1
ATOM 654 C CA . ASP A 1 80 ? 3.048 11.594 10.622 1.00 39.59 80 ASP A CA 1
ATOM 655 C C . ASP A 1 80 ? 2.076 12.719 10.210 1.00 39.59 80 ASP A C 1
ATOM 657 O O . ASP A 1 80 ? 1.996 13.769 10.848 1.00 39.59 80 ASP A O 1
ATOM 661 N N . SER A 1 81 ? 1.323 12.505 9.131 1.00 45.56 81 SER A N 1
ATOM 662 C CA . SER A 1 81 ? 0.115 13.254 8.799 1.00 45.56 81 SER A CA 1
ATOM 663 C C . SER A 1 81 ? -1.071 12.373 9.168 1.00 45.56 81 SER A C 1
ATOM 665 O O . SER A 1 81 ? -1.291 11.367 8.497 1.00 45.56 81 SER A O 1
ATOM 667 N N . GLU A 1 82 ? -1.787 12.725 10.233 1.00 47.09 82 GLU A N 1
ATOM 668 C CA . GLU A 1 82 ? -2.729 11.868 10.965 1.00 47.09 82 GLU A CA 1
ATOM 669 C C . GLU A 1 82 ? -3.994 11.457 10.178 1.00 47.09 82 GLU A C 1
ATOM 671 O O . GLU A 1 82 ? -5.095 11.606 10.679 1.00 47.09 82 GLU A O 1
ATOM 676 N N . VAL A 1 83 ? -3.919 11.012 8.924 1.00 53.34 83 VAL A N 1
ATOM 677 C CA . VAL A 1 83 ? -5.088 10.661 8.102 1.00 53.34 83 VAL A CA 1
ATOM 678 C C . VAL A 1 83 ? -5.542 9.243 8.422 1.00 53.34 83 VAL A C 1
ATOM 680 O O . VAL A 1 83 ? -4.939 8.268 7.980 1.00 53.34 83 VAL A O 1
ATOM 683 N N . PHE A 1 84 ? -6.647 9.134 9.155 1.00 61.28 84 PHE A N 1
ATOM 684 C CA . PHE A 1 84 ? -7.297 7.861 9.442 1.00 61.28 84 PHE A CA 1
ATOM 685 C C . PHE A 1 84 ? -8.183 7.459 8.258 1.00 61.28 84 PHE A C 1
ATOM 687 O O . PHE A 1 84 ? -9.068 8.202 7.837 1.00 61.28 84 PHE A O 1
ATOM 694 N N . LEU A 1 85 ? -7.961 6.264 7.717 1.00 61.47 85 LEU A N 1
ATOM 695 C CA . LEU A 1 85 ? -8.789 5.671 6.667 1.00 61.47 85 LEU A CA 1
ATOM 696 C C . LEU A 1 85 ? -9.546 4.497 7.278 1.00 61.47 85 LEU A C 1
ATOM 698 O O . LEU A 1 85 ? -8.897 3.585 7.762 1.00 61.47 85 LEU A O 1
ATOM 702 N N . SER A 1 86 ? -10.881 4.516 7.273 1.00 64.25 86 SER A N 1
ATOM 703 C CA . SER A 1 86 ? -11.710 3.383 7.711 1.00 64.25 86 SER A CA 1
ATOM 704 C C . SER A 1 86 ? -11.637 2.209 6.725 1.00 64.25 86 SER A C 1
ATOM 706 O O . SER A 1 86 ? -11.205 2.366 5.582 1.00 64.25 86 SER A O 1
ATOM 708 N N . LEU A 1 87 ? -12.147 1.037 7.119 1.00 66.06 87 LEU A N 1
ATOM 709 C CA . LEU A 1 87 ? -12.218 -0.136 6.239 1.00 66.06 87 LEU A CA 1
ATOM 710 C C . LEU A 1 87 ? -12.973 0.141 4.926 1.00 66.06 87 LEU A C 1
ATOM 712 O O . LEU A 1 87 ? -12.503 -0.241 3.858 1.00 66.06 87 LEU A O 1
ATOM 716 N N . SER A 1 88 ? -14.097 0.861 4.988 1.00 66.62 88 SER A N 1
ATOM 717 C CA . SER A 1 88 ? -14.830 1.284 3.785 1.00 66.62 88 SER A CA 1
ATOM 718 C C . SER A 1 88 ? -13.960 2.103 2.829 1.00 66.62 88 SER A C 1
ATOM 720 O O . SER A 1 88 ? -14.060 1.953 1.616 1.00 66.62 88 SER A O 1
ATOM 722 N N . ASN A 1 89 ? -13.055 2.927 3.367 1.00 71.94 89 ASN A N 1
ATOM 723 C CA . ASN A 1 89 ? -12.122 3.692 2.550 1.00 71.94 89 ASN A CA 1
ATOM 724 C C . ASN A 1 89 ? -11.053 2.792 1.921 1.00 71.94 89 ASN A C 1
ATOM 726 O O . ASN A 1 89 ? -10.602 3.100 0.824 1.00 71.94 89 ASN A O 1
ATOM 730 N N . ILE A 1 90 ? -10.645 1.695 2.572 1.00 74.56 90 ILE A N 1
ATOM 731 C CA . ILE A 1 90 ? -9.704 0.721 1.991 1.00 74.56 90 ILE A CA 1
ATOM 732 C C . ILE A 1 90 ? -10.336 0.029 0.779 1.00 74.56 90 ILE A C 1
ATOM 734 O O . ILE A 1 90 ? -9.679 -0.083 -0.253 1.00 74.56 90 ILE A O 1
ATOM 738 N N . GLU A 1 91 ? -11.602 -0.386 0.868 1.00 77.06 91 GLU A N 1
ATOM 739 C CA . GLU A 1 91 ? -12.331 -0.990 -0.259 1.00 77.06 91 GLU A CA 1
ATOM 740 C C . GLU A 1 91 ? -12.487 -0.004 -1.428 1.00 77.06 91 GLU A C 1
ATOM 742 O O . GLU A 1 91 ? -12.219 -0.354 -2.580 1.00 77.06 91 GLU A O 1
ATOM 747 N N . ASP A 1 92 ? -12.843 1.250 -1.135 1.00 78.62 92 ASP A N 1
ATOM 748 C CA . ASP A 1 92 ? -12.932 2.310 -2.142 1.00 78.62 92 ASP A CA 1
ATOM 749 C C . ASP A 1 92 ? -11.573 2.629 -2.776 1.00 78.62 92 ASP A C 1
ATOM 751 O O . ASP A 1 92 ? -11.483 2.792 -3.993 1.00 78.62 92 ASP A O 1
ATOM 755 N N . CYS A 1 93 ? -10.505 2.671 -1.974 1.00 80.25 93 CYS A N 1
ATOM 756 C CA . CYS A 1 93 ? -9.144 2.879 -2.461 1.00 80.25 93 CYS A CA 1
ATOM 757 C C . CYS A 1 93 ? -8.658 1.713 -3.323 1.00 80.25 93 CYS A C 1
ATOM 759 O O . CYS A 1 93 ? -7.965 1.949 -4.309 1.00 80.25 93 CYS A O 1
ATOM 761 N N . LEU A 1 94 ? -9.007 0.472 -2.969 1.00 84.12 94 LEU A N 1
ATOM 762 C CA . LEU A 1 94 ? -8.663 -0.704 -3.763 1.00 84.12 94 LEU A CA 1
ATOM 763 C C . LEU A 1 94 ? -9.347 -0.651 -5.130 1.00 84.12 94 LEU A C 1
ATOM 765 O O . LEU A 1 94 ? -8.696 -0.906 -6.137 1.00 84.12 94 LEU A O 1
ATOM 769 N N . ARG A 1 95 ? -10.626 -0.260 -5.173 1.00 84.62 95 ARG A N 1
ATOM 770 C CA . ARG A 1 95 ? -11.367 -0.064 -6.424 1.00 84.62 95 ARG A CA 1
ATOM 771 C C . ARG A 1 95 ? -10.766 1.051 -7.289 1.00 84.62 95 ARG A C 1
ATOM 773 O O . ARG A 1 95 ? -10.512 0.814 -8.461 1.00 84.62 95 ARG A O 1
ATOM 780 N N . ASP A 1 96 ? -10.491 2.228 -6.719 1.00 85.31 96 ASP A N 1
ATOM 781 C CA . ASP A 1 96 ? -9.824 3.337 -7.434 1.00 85.31 96 ASP A CA 1
ATOM 782 C C . ASP A 1 96 ? -8.436 2.924 -7.953 1.00 85.31 96 ASP A C 1
ATOM 784 O O . ASP A 1 96 ? -8.057 3.266 -9.070 1.00 85.31 96 ASP A O 1
ATOM 788 N N . ALA A 1 97 ? -7.672 2.162 -7.166 1.00 83.75 97 ALA A N 1
ATOM 789 C CA . ALA A 1 97 ? -6.356 1.685 -7.577 1.00 83.75 97 ALA A CA 1
ATOM 790 C C . ALA A 1 97 ? -6.426 0.625 -8.689 1.00 83.75 97 ALA A C 1
ATOM 792 O O . ALA A 1 97 ? -5.616 0.672 -9.611 1.00 83.75 97 ALA A O 1
ATOM 793 N N . ASP A 1 98 ? -7.387 -0.301 -8.630 1.00 84.88 98 ASP A N 1
ATOM 794 C CA . ASP A 1 98 ? -7.612 -1.307 -9.675 1.00 84.88 98 ASP A CA 1
ATOM 795 C C . ASP A 1 98 ? -8.043 -0.658 -10.999 1.00 84.88 98 ASP A C 1
ATOM 797 O O . ASP A 1 98 ? -7.520 -0.996 -12.060 1.00 84.88 98 ASP A O 1
ATOM 801 N N . GLU A 1 99 ? -8.932 0.338 -10.945 1.00 85.56 99 GLU A N 1
ATOM 802 C CA . GLU A 1 99 ? -9.343 1.109 -12.125 1.00 85.56 99 GLU A CA 1
ATOM 803 C C . GLU A 1 99 ? -8.148 1.811 -12.789 1.00 85.56 99 GLU A C 1
ATOM 805 O O . GLU A 1 99 ? -8.003 1.752 -14.008 1.00 85.56 99 GLU A O 1
ATOM 810 N N . ARG A 1 100 ? -7.258 2.420 -11.995 1.00 80.81 100 ARG A N 1
ATOM 811 C CA . ARG A 1 100 ? -6.044 3.092 -12.495 1.00 80.81 100 ARG A CA 1
ATOM 812 C C . ARG A 1 100 ? -5.019 2.122 -13.069 1.00 80.81 100 ARG A C 1
ATOM 814 O O . ARG A 1 100 ? -4.421 2.414 -14.096 1.00 80.81 100 ARG A O 1
ATOM 821 N N . MET A 1 101 ? -4.817 0.975 -12.421 1.00 81.25 101 MET A N 1
ATOM 822 C CA . MET A 1 101 ? -3.867 -0.044 -12.878 1.00 81.25 101 MET A CA 1
ATOM 823 C C . MET A 1 101 ? -4.276 -0.655 -14.228 1.00 81.25 101 MET A C 1
ATOM 825 O O . MET A 1 101 ? -3.413 -1.073 -14.999 1.00 81.25 101 MET A O 1
ATOM 829 N N . ASN A 1 102 ? -5.581 -0.697 -14.515 1.00 76.88 102 ASN A N 1
ATOM 830 C CA . ASN A 1 102 ? -6.138 -1.200 -15.771 1.00 76.88 102 ASN A CA 1
ATOM 831 C C . ASN A 1 102 ? -6.314 -0.121 -16.859 1.00 76.88 102 ASN A C 1
ATOM 833 O O . ASN A 1 102 ? -6.773 -0.453 -17.954 1.00 76.88 102 ASN A O 1
ATOM 837 N N . ASP A 1 103 ? -5.978 1.144 -16.586 1.00 74.69 103 ASP A N 1
ATOM 838 C CA . ASP A 1 103 ? -5.917 2.179 -17.622 1.00 74.69 103 ASP A CA 1
ATOM 839 C C . ASP A 1 103 ? -4.712 1.914 -18.550 1.00 74.69 103 ASP A C 1
ATOM 841 O O . ASP A 1 103 ? -3.728 1.285 -18.151 1.00 74.69 103 ASP A O 1
ATOM 845 N N . ASP A 1 104 ? -4.756 2.400 -19.794 1.00 60.03 104 ASP A N 1
ATOM 846 C CA . ASP A 1 104 ? -3.747 2.118 -20.838 1.00 60.03 104 ASP A CA 1
ATOM 847 C C . ASP A 1 104 ? -2.314 2.570 -20.447 1.00 60.03 104 ASP A C 1
ATOM 849 O O . ASP A 1 104 ? -1.330 2.239 -21.115 1.00 60.03 104 ASP A O 1
ATOM 853 N N . TYR A 1 105 ? -2.181 3.309 -19.341 1.00 65.00 105 TYR A N 1
ATOM 854 C CA . TYR A 1 105 ? -0.936 3.771 -18.739 1.00 65.00 105 TYR A CA 1
ATOM 855 C C . TYR A 1 105 ? -0.681 3.089 -17.388 1.00 65.00 105 TYR A C 1
ATOM 857 O O . TYR A 1 105 ? -0.918 3.664 -16.330 1.00 65.00 105 TYR A O 1
ATOM 865 N N . ASN A 1 106 ? -0.117 1.881 -17.418 1.00 74.69 106 ASN A N 1
ATOM 866 C CA . ASN A 1 106 ? 0.261 1.152 -16.207 1.00 74.69 106 ASN A CA 1
ATOM 867 C C . ASN A 1 106 ? 1.528 1.765 -15.569 1.00 74.69 106 ASN A C 1
ATOM 869 O O . ASN A 1 106 ? 2.655 1.369 -15.880 1.00 74.69 106 ASN A O 1
ATOM 873 N N . ALA A 1 107 ? 1.387 2.786 -14.726 1.00 89.50 107 ALA A N 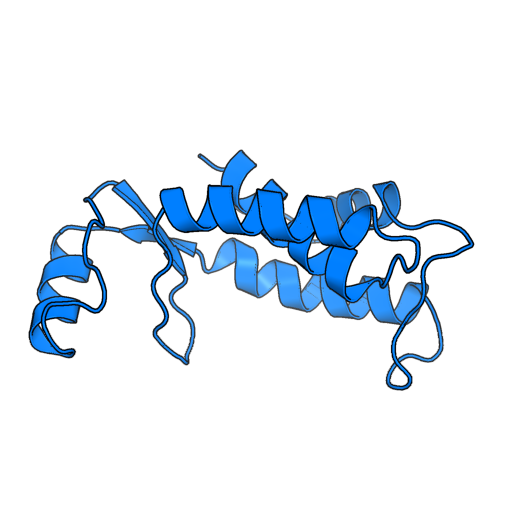1
ATOM 874 C CA . ALA A 1 107 ? 2.510 3.343 -13.976 1.00 89.50 107 ALA A CA 1
ATOM 875 C C . ALA A 1 107 ? 2.800 2.495 -12.732 1.00 89.50 107 ALA A C 1
ATOM 877 O O . ALA A 1 107 ? 1.896 2.096 -11.999 1.00 89.50 107 ALA A O 1
ATOM 878 N N . ILE A 1 108 ? 4.080 2.267 -12.428 1.00 91.81 108 ILE A N 1
ATOM 879 C CA . ILE A 1 108 ? 4.473 1.496 -11.242 1.00 91.81 108 ILE A CA 1
ATOM 880 C C . ILE A 1 108 ? 3.954 2.111 -9.930 1.00 91.81 108 ILE A C 1
ATOM 882 O O . ILE A 1 108 ? 3.728 1.391 -8.962 1.00 91.81 108 ILE A O 1
ATOM 886 N N . SER A 1 109 ? 3.701 3.422 -9.897 1.00 91.19 109 SER A N 1
ATOM 887 C CA . SER A 1 109 ? 3.056 4.093 -8.766 1.00 91.19 109 SER A CA 1
ATOM 888 C C . SER A 1 109 ? 1.614 3.630 -8.537 1.00 91.19 109 SER A C 1
ATOM 890 O O . SER A 1 109 ? 1.201 3.488 -7.387 1.00 91.19 109 SER A O 1
ATOM 892 N N . ASP A 1 110 ? 0.856 3.369 -9.605 1.00 90.69 110 ASP A N 1
ATOM 893 C CA . ASP A 1 110 ? -0.523 2.881 -9.510 1.00 90.69 110 ASP A CA 1
ATOM 894 C C . ASP A 1 110 ? -0.544 1.402 -9.107 1.00 90.69 110 ASP A C 1
ATOM 896 O O . ASP A 1 110 ? -1.303 1.021 -8.215 1.00 90.69 110 ASP A O 1
ATOM 900 N N . ILE A 1 111 ? 0.391 0.601 -9.635 1.00 91.81 111 ILE A N 1
ATOM 901 C CA . ILE A 1 111 ? 0.638 -0.768 -9.155 1.00 91.81 111 ILE A CA 1
ATOM 902 C C . ILE A 1 111 ? 0.967 -0.759 -7.656 1.00 91.81 111 ILE A C 1
ATOM 904 O O . ILE A 1 111 ? 0.382 -1.515 -6.884 1.00 91.81 111 ILE A O 1
ATOM 908 N N . ALA A 1 112 ? 1.889 0.102 -7.216 1.00 92.12 112 ALA A N 1
ATOM 909 C CA . ALA A 1 112 ? 2.281 0.200 -5.813 1.00 92.12 112 ALA A CA 1
ATOM 910 C C . ALA A 1 112 ? 1.098 0.587 -4.915 1.00 92.12 112 ALA A C 1
ATOM 912 O O . ALA A 1 112 ? 0.919 0.001 -3.845 1.00 92.12 112 ALA A O 1
ATOM 913 N N . ARG A 1 113 ? 0.249 1.517 -5.372 1.00 90.31 113 ARG A N 1
ATOM 914 C CA . ARG A 1 113 ? -0.997 1.892 -4.692 1.00 90.31 113 ARG A CA 1
ATOM 915 C C . ARG A 1 113 ? -1.954 0.702 -4.579 1.00 90.31 113 ARG A C 1
ATOM 917 O O . ARG A 1 113 ? -2.477 0.467 -3.493 1.00 90.31 113 ARG A O 1
ATOM 924 N N . TYR A 1 114 ? -2.151 -0.066 -5.649 1.00 91.44 114 TYR A N 1
ATOM 925 C CA . TYR A 1 114 ? -2.991 -1.266 -5.621 1.00 91.44 114 TYR A CA 1
ATOM 926 C C . TYR A 1 114 ? -2.444 -2.313 -4.640 1.00 91.44 114 TYR A C 1
ATOM 928 O O . TYR A 1 114 ? -3.154 -2.745 -3.731 1.00 91.44 114 TYR A O 1
ATOM 936 N N . VAL A 1 115 ? -1.156 -2.659 -4.759 1.00 92.12 115 VAL A N 1
ATOM 937 C CA . VAL A 1 115 ? -0.486 -3.644 -3.895 1.00 92.12 115 VAL A CA 1
ATOM 938 C C . VAL A 1 115 ? -0.570 -3.249 -2.422 1.00 92.12 115 VAL A C 1
ATOM 940 O O . VAL A 1 115 ? -0.815 -4.113 -1.577 1.00 92.12 115 VAL A O 1
ATOM 943 N N . LYS A 1 116 ? -0.438 -1.953 -2.106 1.00 89.88 116 LYS A N 1
ATOM 944 C CA . LYS A 1 116 ? -0.637 -1.422 -0.752 1.00 89.88 116 LYS A CA 1
ATOM 945 C C . LYS A 1 116 ? -1.986 -1.847 -0.183 1.00 89.88 116 LYS A C 1
ATOM 947 O O . LYS A 1 116 ? -2.036 -2.536 0.834 1.00 89.88 116 LYS A O 1
ATOM 952 N N . PHE A 1 117 ? -3.077 -1.443 -0.831 1.00 87.19 117 PHE A N 1
ATOM 953 C CA . PHE A 1 117 ? -4.423 -1.683 -0.314 1.00 87.19 117 PHE A CA 1
ATOM 954 C C . PHE A 1 117 ? -4.807 -3.160 -0.362 1.00 87.19 117 PHE A C 1
ATOM 956 O O . PHE A 1 117 ? -5.437 -3.644 0.575 1.00 87.19 117 PHE A O 1
ATOM 963 N N . TYR A 1 118 ? -4.354 -3.898 -1.377 1.00 89.94 118 TYR A N 1
ATOM 964 C CA . TYR A 1 118 ? -4.561 -5.341 -1.475 1.00 89.94 118 TYR A CA 1
ATOM 965 C C . TYR A 1 118 ? -3.936 -6.092 -0.289 1.00 89.94 118 TYR A C 1
ATOM 967 O O . TYR A 1 118 ? -4.600 -6.901 0.359 1.00 89.94 118 TYR A O 1
ATOM 975 N N . LEU A 1 119 ? -2.676 -5.795 0.050 1.00 90.06 119 LEU A N 1
ATOM 976 C CA . LEU A 1 119 ? -1.981 -6.453 1.159 1.00 90.06 119 LEU A CA 1
ATOM 977 C C . LEU A 1 119 ? -2.468 -5.986 2.536 1.00 90.06 119 LEU A C 1
ATOM 979 O O . LEU A 1 119 ? -2.368 -6.748 3.495 1.00 90.06 119 LEU A O 1
ATOM 983 N N . ILE A 1 120 ? -3.002 -4.769 2.662 1.00 83.56 120 ILE A N 1
ATOM 984 C CA . ILE A 1 120 ? -3.695 -4.329 3.884 1.00 83.56 120 ILE A CA 1
ATOM 985 C C . ILE A 1 120 ? -5.005 -5.102 4.046 1.00 83.56 120 ILE A C 1
ATOM 987 O O . ILE A 1 120 ? -5.249 -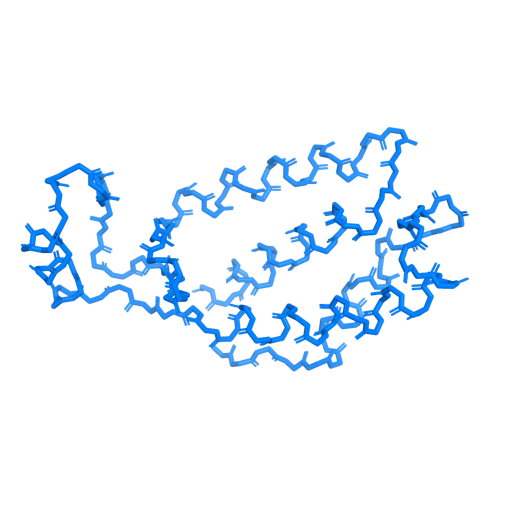5.674 5.106 1.00 83.56 120 ILE A O 1
ATOM 991 N N . ALA A 1 121 ? -5.820 -5.174 2.991 1.00 81.88 121 ALA A N 1
ATOM 992 C CA . ALA A 1 121 ? -7.095 -5.881 3.020 1.00 81.88 121 ALA A CA 1
ATOM 993 C C . ALA A 1 121 ? -6.920 -7.382 3.307 1.00 81.88 121 ALA A C 1
ATOM 995 O O . ALA A 1 121 ? -7.704 -7.960 4.049 1.00 81.88 121 ALA A O 1
ATOM 996 N N . ALA A 1 122 ? -5.857 -8.009 2.792 1.00 83.69 122 ALA A N 1
ATOM 997 C CA . ALA A 1 122 ? -5.547 -9.421 3.037 1.00 83.69 122 ALA A CA 1
ATOM 998 C C . ALA A 1 122 ? -5.126 -9.747 4.487 1.00 83.69 122 ALA A C 1
ATOM 1000 O O . ALA A 1 122 ? -4.965 -10.920 4.826 1.00 83.69 122 ALA A O 1
ATOM 1001 N N . GLN A 1 123 ? -4.891 -8.736 5.332 1.00 75.00 123 GLN A N 1
ATOM 1002 C CA . GLN A 1 123 ? -4.549 -8.917 6.748 1.00 75.00 123 GLN A CA 1
ATOM 1003 C C . GLN A 1 123 ? -5.762 -8.883 7.691 1.00 75.00 123 GLN A C 1
ATOM 1005 O O . GLN A 1 123 ? -5.571 -9.115 8.891 1.00 75.00 123 GLN A O 1
ATOM 1010 N N . LEU A 1 124 ? -6.954 -8.577 7.168 1.00 69.38 124 LEU A N 1
ATOM 1011 C CA . LEU A 1 124 ? -8.243 -8.592 7.872 1.00 69.38 124 LEU A CA 1
ATOM 1012 C C . LEU A 1 124 ? -8.798 -10.015 8.002 1.00 69.38 124 LEU A C 1
ATOM 1014 O O . LEU A 1 124 ? -9.377 -10.307 9.073 1.00 69.38 124 LEU A O 1
#